Protein AF-A0A7Y5G3E3-F1 (afdb_monomer_lite)

Sequence (91 aa):
MICRFSTTLIFILASALPTDSVLRAQQNIPAPVWQEAGVPYLQNFSPKEYQDTPQNWCIAQDDNGLMYFGNYGVLVYDGVSWDRIDVNETA

Radius of gyration: 26.85 Å; chains: 1; bounding box: 44×44×63 Å

Secondary structure (DSSP, 8-state):
------TTSSSSSSS-S-HHHHHHTTTT-PPP--------------HHHHTS-S---EEEE-TT--EEEESSSEEEE-SS-EEEE------

pLDDT: mean 79.12, std 19.79, range [36.53, 98.56]

Foldseek 3Di:
DDDDDDPPPPDPPPDPDPPPPVVVVPPPDPDPPPDCPDDDDDDDDDCVQQVFDPDWDDWDADPQGWIWTDDCFIWIDPPPHIDTDHDDPPD

Structure (mmCIF, N/CA/C/O backbone):
data_AF-A0A7Y5G3E3-F1
#
_entry.id   AF-A0A7Y5G3E3-F1
#
loop_
_atom_site.group_PDB
_atom_site.id
_atom_site.type_symbol
_atom_site.label_atom_id
_atom_site.label_alt_id
_atom_site.label_comp_id
_atom_site.label_asym_id
_atom_site.label_entity_id
_atom_site.label_seq_id
_atom_site.pdbx_PDB_ins_code
_atom_site.Cartn_x
_atom_site.Cartn_y
_atom_site.Cartn_z
_atom_site.occupancy
_atom_site.B_iso_or_equiv
_atom_site.auth_seq_id
_atom_site.auth_comp_id
_atom_site.auth_asym_id
_atom_site.auth_atom_id
_atom_site.pdbx_PDB_model_num
ATOM 1 N N . MET A 1 1 ? 8.042 -2.337 -49.467 1.00 46.16 1 MET A N 1
ATOM 2 C CA . MET A 1 1 ? 6.673 -2.888 -49.415 1.00 46.16 1 MET A CA 1
ATOM 3 C C . MET A 1 1 ? 5.819 -1.893 -48.645 1.00 46.16 1 MET A C 1
ATOM 5 O O . MET A 1 1 ? 5.889 -1.846 -47.429 1.00 46.16 1 MET A O 1
ATOM 9 N N . ILE A 1 2 ? 5.159 -0.990 -49.370 1.00 41.03 2 ILE A N 1
ATOM 10 C CA . ILE A 1 2 ? 4.355 0.118 -48.838 1.00 41.03 2 ILE A CA 1
ATOM 11 C C . ILE A 1 2 ? 3.031 0.042 -49.597 1.00 41.03 2 ILE A C 1
ATOM 13 O O . ILE A 1 2 ? 2.998 0.261 -50.807 1.00 41.03 2 ILE A O 1
ATOM 17 N N . CYS A 1 3 ? 1.973 -0.364 -48.902 1.00 36.53 3 CYS A N 1
ATOM 18 C CA . CYS A 1 3 ? 0.645 -0.567 -49.466 1.00 36.53 3 CYS A CA 1
ATOM 19 C C . CYS A 1 3 ? -0.117 0.766 -49.405 1.00 36.53 3 CYS A C 1
ATOM 21 O O . CYS A 1 3 ? -0.474 1.231 -48.326 1.00 36.53 3 CYS A O 1
ATOM 23 N N . ARG A 1 4 ? -0.301 1.426 -50.555 1.00 53.97 4 ARG A N 1
ATOM 24 C CA . ARG A 1 4 ? -1.050 2.686 -50.690 1.00 53.97 4 ARG A CA 1
ATOM 25 C C . ARG A 1 4 ? -2.485 2.358 -51.105 1.00 53.97 4 ARG A C 1
ATOM 27 O O . ARG A 1 4 ? -2.734 2.159 -52.289 1.00 53.97 4 ARG A O 1
ATOM 34 N N . PHE A 1 5 ? -3.425 2.328 -50.162 1.00 49.78 5 PHE A N 1
ATOM 35 C CA . PHE A 1 5 ? -4.858 2.271 -50.473 1.00 49.78 5 PHE A CA 1
ATOM 36 C C . PHE A 1 5 ? -5.505 3.651 -50.299 1.00 49.78 5 PHE A C 1
ATOM 38 O O . PHE A 1 5 ? -5.855 4.071 -49.205 1.00 49.78 5 PHE A O 1
ATOM 45 N N . SER A 1 6 ? -5.593 4.356 -51.430 1.00 53.91 6 SER A N 1
ATOM 46 C CA . SER A 1 6 ? -6.751 5.119 -51.918 1.00 53.91 6 SER A CA 1
ATOM 47 C C . SER A 1 6 ? -7.699 5.744 -50.877 1.00 53.91 6 SER A C 1
ATOM 49 O O . SER A 1 6 ? -8.783 5.227 -50.617 1.00 53.91 6 SER A O 1
ATOM 51 N N . THR A 1 7 ? -7.354 6.925 -50.365 1.00 58.19 7 THR A N 1
ATOM 52 C CA . THR A 1 7 ? -8.194 7.725 -49.453 1.00 58.19 7 THR A CA 1
ATOM 53 C C . THR A 1 7 ? -9.289 8.554 -50.140 1.00 58.19 7 THR A C 1
ATOM 55 O O . THR A 1 7 ? -9.995 9.302 -49.471 1.00 58.19 7 THR A O 1
ATOM 58 N N . THR A 1 8 ? -9.471 8.464 -51.460 1.00 58.66 8 THR A N 1
ATOM 59 C CA . THR A 1 8 ? -10.315 9.431 -52.196 1.00 58.66 8 THR A CA 1
ATOM 60 C C . THR A 1 8 ? -11.737 8.939 -52.504 1.00 58.66 8 THR A C 1
ATOM 62 O O . THR A 1 8 ? -12.481 9.638 -53.181 1.00 58.66 8 THR A O 1
ATOM 65 N N . LEU A 1 9 ? -12.174 7.782 -51.989 1.00 52.31 9 LEU A N 1
ATOM 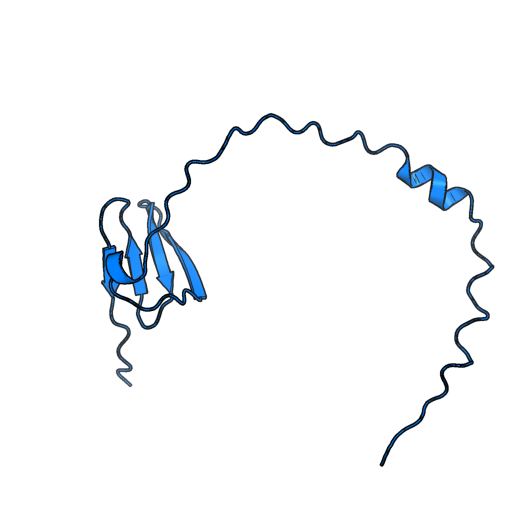66 C CA . LEU A 1 9 ? -13.502 7.226 -52.312 1.00 52.31 9 LEU A CA 1
ATOM 67 C C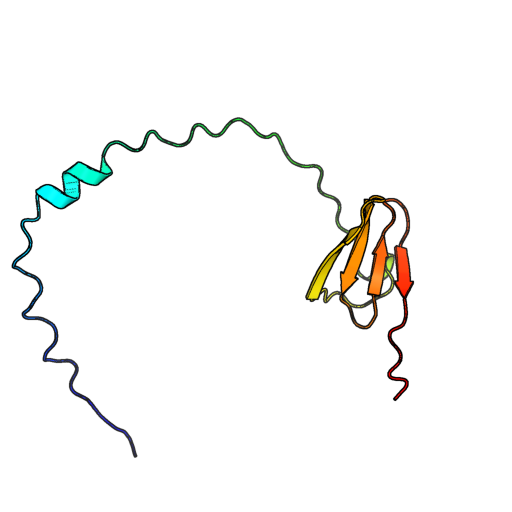 . LEU A 1 9 ? -14.450 7.017 -51.111 1.00 52.31 9 LEU A C 1
ATOM 69 O O . LEU A 1 9 ? -15.331 6.168 -51.178 1.00 52.31 9 LEU A O 1
ATOM 73 N N . ILE A 1 10 ? -14.302 7.782 -50.020 1.00 50.75 10 ILE A N 1
ATOM 74 C CA . ILE A 1 10 ? -15.213 7.733 -48.846 1.00 50.75 10 ILE A CA 1
ATOM 75 C C . ILE A 1 10 ? -15.749 9.139 -48.489 1.00 50.75 10 ILE A C 1
ATOM 77 O O . ILE A 1 10 ? -15.896 9.486 -47.327 1.00 50.75 10 ILE A O 1
ATOM 81 N N . PHE A 1 11 ? -16.041 9.992 -49.477 1.00 51.31 11 PHE A N 1
ATOM 82 C CA . PHE A 1 11 ? -16.598 11.336 -49.208 1.00 51.31 11 PHE A CA 1
ATOM 83 C C . PHE A 1 11 ? -17.924 11.661 -49.920 1.00 51.31 11 PHE A C 1
ATOM 85 O O . PHE A 1 11 ? -18.422 12.770 -49.774 1.00 51.31 11 PHE A O 1
ATOM 92 N N . ILE A 1 12 ? -18.558 10.715 -50.630 1.00 49.94 12 ILE A N 1
ATOM 93 C CA . ILE A 1 12 ? -19.804 10.978 -51.396 1.00 49.94 12 ILE A CA 1
ATOM 94 C C . ILE A 1 12 ? -21.040 10.263 -50.795 1.00 49.94 12 ILE A C 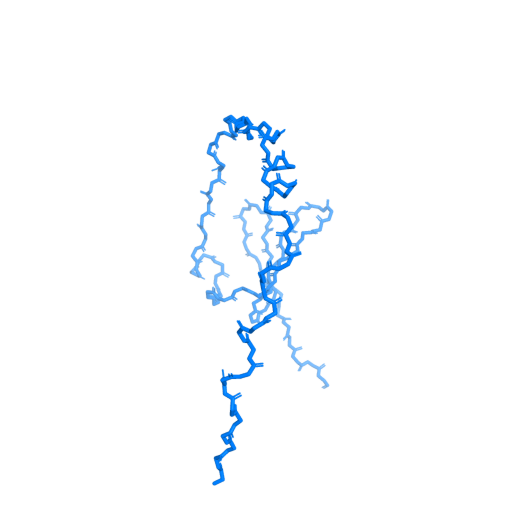1
ATOM 96 O O . ILE A 1 12 ? -22.042 10.058 -51.464 1.00 49.94 12 ILE A O 1
ATOM 100 N N . LEU A 1 13 ? -21.023 9.893 -49.509 1.00 49.91 13 LEU A N 1
ATOM 101 C CA . LEU A 1 13 ? -22.145 9.169 -48.872 1.00 49.91 13 LEU A CA 1
ATOM 102 C C . LEU A 1 13 ? -22.696 9.825 -47.592 1.00 49.91 13 LEU A C 1
ATOM 104 O O . LEU A 1 13 ? -23.364 9.164 -46.806 1.00 49.91 13 LEU A O 1
ATOM 108 N N . ALA A 1 14 ? -22.446 11.123 -47.379 1.00 54.31 14 ALA A N 1
ATOM 109 C CA . ALA A 1 14 ? -22.795 11.820 -46.131 1.00 54.31 14 ALA A CA 1
ATOM 110 C C . ALA A 1 14 ? -23.887 12.910 -46.243 1.00 54.31 14 ALA A C 1
ATOM 112 O O . ALA A 1 14 ? -24.102 13.634 -45.277 1.00 54.31 14 ALA A O 1
ATOM 113 N N . SER A 1 15 ? -24.596 13.060 -47.369 1.00 57.16 15 SER A N 1
ATOM 114 C CA . SER A 1 15 ? -25.563 14.166 -47.556 1.00 57.16 15 SER A CA 1
ATOM 115 C C . SER A 1 15 ? -27.051 13.781 -47.522 1.00 57.16 15 SER A C 1
ATOM 117 O O . SER A 1 15 ? -27.889 14.622 -47.828 1.00 57.16 15 SER A O 1
ATOM 119 N N . ALA A 1 16 ? -27.415 12.552 -47.141 1.00 58.66 16 ALA A N 1
ATOM 120 C CA . ALA A 1 16 ? -28.810 12.086 -47.200 1.00 58.66 16 ALA A CA 1
ATOM 121 C C . ALA A 1 16 ? -29.512 11.916 -45.837 1.00 58.66 16 ALA A C 1
ATOM 123 O O . ALA A 1 16 ? -30.553 11.265 -45.769 1.00 58.66 16 ALA A O 1
ATOM 124 N N . LEU A 1 17 ? -28.983 12.483 -44.747 1.00 58.53 17 LEU A N 1
ATOM 125 C CA . LEU A 1 17 ? -29.696 12.489 -43.466 1.00 58.53 17 LEU A CA 1
ATOM 126 C C . LEU A 1 17 ? -30.448 13.818 -43.297 1.00 58.53 17 LEU A C 1
ATOM 128 O O . LEU A 1 17 ? -29.817 14.869 -43.410 1.00 58.53 17 LEU A O 1
ATOM 132 N N . PRO A 1 18 ? -31.766 13.810 -43.016 1.00 55.34 18 PRO A N 1
ATOM 133 C CA . PRO A 1 18 ? -32.482 15.023 -42.643 1.00 55.34 18 PRO A CA 1
ATOM 134 C C . PRO A 1 18 ? -31.865 15.559 -41.344 1.00 55.34 18 PRO A C 1
ATOM 136 O O . PRO A 1 18 ? -31.994 14.959 -40.278 1.00 55.34 18 PRO A O 1
ATOM 139 N N . THR A 1 19 ? -31.144 16.675 -41.442 1.00 56.09 19 THR A N 1
ATOM 140 C CA . THR A 1 19 ? -30.360 17.270 -40.345 1.00 56.09 19 THR A CA 1
ATOM 141 C C . THR A 1 19 ? -31.211 17.736 -39.165 1.00 56.09 19 THR A C 1
ATOM 143 O O . THR A 1 19 ? -30.692 17.934 -38.070 1.00 56.09 19 THR A O 1
ATOM 146 N N . ASP A 1 20 ? -32.524 17.865 -39.347 1.00 55.69 20 ASP A N 1
ATOM 147 C CA . ASP A 1 20 ? -33.375 18.551 -38.377 1.00 55.69 20 ASP A CA 1
ATOM 148 C C . ASP A 1 20 ? -33.920 17.639 -37.269 1.00 55.69 20 ASP A C 1
ATOM 150 O O . ASP A 1 20 ? -34.188 18.113 -36.162 1.00 55.69 20 ASP A O 1
ATOM 154 N N . SER A 1 21 ? -34.062 16.329 -37.509 1.00 53.62 21 SER A N 1
ATOM 155 C CA . SER A 1 21 ? -34.600 15.403 -36.498 1.00 53.62 21 SER A CA 1
ATOM 156 C C . SER A 1 21 ? -33.574 15.029 -35.428 1.00 53.62 21 SER A C 1
ATOM 158 O O . SER A 1 21 ? -33.943 14.766 -34.285 1.00 53.62 21 SER A O 1
ATOM 160 N N . VAL A 1 22 ? -32.284 15.042 -35.773 1.00 58.00 22 VAL A N 1
ATOM 161 C CA . VAL A 1 22 ? -31.196 14.665 -34.857 1.00 58.00 22 VAL A CA 1
ATOM 162 C C . VAL A 1 22 ? -30.891 15.790 -33.858 1.00 58.00 22 VAL A C 1
ATOM 164 O O . VAL A 1 22 ? -30.618 15.514 -32.692 1.00 58.00 22 VAL A O 1
ATOM 167 N N . LEU A 1 23 ? -31.036 17.060 -34.262 1.00 54.69 23 LEU A N 1
ATOM 168 C CA . LEU A 1 23 ? -30.771 18.216 -33.393 1.00 54.69 23 LEU A CA 1
ATOM 169 C C . LEU A 1 23 ? -31.785 18.360 -32.247 1.00 54.69 23 LEU A C 1
ATOM 171 O O . LEU A 1 23 ? -31.420 18.783 -31.152 1.00 54.69 23 LEU A O 1
ATOM 175 N N . ARG A 1 24 ? -33.058 17.994 -32.460 1.00 55.16 24 ARG A N 1
ATOM 176 C CA . ARG A 1 24 ? -34.112 18.162 -31.438 1.00 55.16 24 ARG A CA 1
ATOM 177 C C . ARG A 1 24 ? -34.051 17.120 -30.320 1.00 55.16 24 ARG A C 1
ATOM 179 O O . ARG A 1 24 ? -34.444 17.423 -29.198 1.00 55.16 24 ARG A O 1
ATOM 186 N N . ALA A 1 25 ? -33.532 15.924 -30.598 1.00 56.09 25 ALA A N 1
ATOM 187 C CA . ALA A 1 25 ? -33.468 14.832 -29.624 1.00 56.09 25 ALA A CA 1
ATOM 188 C C . ALA A 1 25 ? -32.430 15.056 -28.503 1.00 56.09 25 ALA A C 1
ATOM 190 O O . ALA A 1 25 ? -32.470 14.357 -27.495 1.00 56.09 25 ALA A O 1
ATOM 191 N N . GLN A 1 26 ? -31.526 16.035 -28.639 1.00 58.44 26 GLN A N 1
ATOM 192 C CA . GLN A 1 26 ? -30.453 16.296 -27.666 1.00 58.44 26 GLN A CA 1
ATOM 193 C C . GLN A 1 26 ? -30.689 17.509 -26.750 1.00 58.44 26 GLN A C 1
ATOM 195 O O . GLN A 1 26 ? -29.846 17.807 -25.912 1.00 58.44 26 GLN A O 1
ATOM 200 N N . GLN A 1 27 ? -31.812 18.222 -26.869 1.00 59.50 27 GLN A N 1
ATOM 201 C CA . GLN A 1 27 ? -31.994 19.521 -26.197 1.00 59.50 27 GLN A CA 1
ATOM 202 C C . GLN A 1 27 ? -32.655 19.449 -24.807 1.00 59.50 27 GLN A C 1
ATOM 204 O O . GLN A 1 27 ? -32.884 20.489 -24.203 1.00 59.50 27 GLN A O 1
ATOM 209 N N . ASN A 1 28 ? -32.962 18.254 -24.287 1.00 62.75 28 ASN A N 1
ATOM 210 C CA . ASN A 1 28 ? -33.754 18.099 -23.056 1.00 62.75 28 ASN A CA 1
ATOM 211 C C . ASN A 1 28 ? -33.057 17.320 -21.928 1.00 62.75 28 ASN A C 1
ATOM 213 O O . ASN A 1 28 ? -33.729 16.774 -21.056 1.00 62.75 28 ASN A O 1
ATOM 217 N N . ILE A 1 29 ? -31.723 17.262 -21.922 1.00 69.81 29 ILE A N 1
ATOM 218 C CA . ILE A 1 29 ? -30.982 16.748 -20.763 1.00 69.81 29 ILE A CA 1
ATOM 219 C C . ILE A 1 29 ? -30.858 17.912 -19.768 1.00 69.81 29 ILE A C 1
ATOM 221 O O . ILE A 1 29 ? -30.125 18.859 -20.065 1.00 69.81 29 ILE A O 1
ATOM 225 N N . PRO A 1 30 ? -31.575 17.910 -18.624 1.00 73.62 30 PRO A N 1
ATOM 226 C CA . PRO A 1 30 ? -31.334 18.910 -17.592 1.00 73.62 30 PRO A CA 1
ATOM 227 C C . PRO A 1 30 ? -29.859 18.843 -17.192 1.00 73.62 30 PRO A C 1
ATOM 229 O O . PRO A 1 30 ? -29.306 17.750 -17.043 1.00 73.62 30 PRO A O 1
ATOM 232 N N . ALA A 1 31 ? -29.213 20.003 -17.055 1.00 73.56 31 ALA A N 1
ATOM 233 C CA . ALA A 1 31 ? -27.832 20.053 -16.595 1.00 73.56 31 ALA A CA 1
ATOM 234 C C . ALA A 1 31 ? -27.722 19.267 -15.276 1.00 73.56 31 ALA A C 1
ATOM 236 O O . ALA A 1 31 ? -28.605 19.418 -14.423 1.00 73.56 31 ALA A O 1
ATOM 237 N N . PRO A 1 32 ? -26.692 18.419 -15.098 1.00 71.62 32 PRO A N 1
ATOM 238 C CA . PRO A 1 32 ? -26.497 17.727 -13.837 1.00 71.62 32 PRO A CA 1
ATOM 239 C C . PRO A 1 32 ? -26.435 18.773 -12.724 1.00 71.62 32 PRO A C 1
ATOM 241 O O . PRO A 1 32 ? -25.599 19.678 -12.745 1.00 71.62 32 PRO A O 1
ATOM 244 N N . VAL A 1 33 ? -27.360 18.673 -11.772 1.00 70.00 33 VAL A N 1
ATOM 245 C CA . VAL A 1 33 ? -27.267 19.414 -10.519 1.00 70.00 33 VAL A CA 1
ATOM 246 C C . VAL A 1 33 ? -26.135 18.749 -9.755 1.00 70.00 33 VAL A C 1
ATOM 248 O O . VAL A 1 33 ? -26.298 17.665 -9.200 1.00 70.00 33 VAL A O 1
ATOM 251 N N . TRP A 1 34 ? -24.952 19.351 -9.803 1.00 71.81 34 TRP A N 1
ATOM 252 C CA . TRP A 1 34 ? -23.841 18.932 -8.967 1.00 71.81 34 TRP A CA 1
ATOM 253 C C . TRP A 1 34 ? -24.199 19.299 -7.529 1.00 71.81 34 TRP A C 1
ATOM 255 O O . TRP A 1 34 ? -24.046 20.447 -7.118 1.00 71.81 34 TRP A O 1
ATOM 265 N N . GLN A 1 35 ? -24.735 18.336 -6.780 1.00 72.69 35 GLN A N 1
ATOM 266 C CA . GLN A 1 35 ? -24.775 18.427 -5.325 1.00 72.69 35 GLN A CA 1
ATOM 267 C C . GLN A 1 35 ? -23.347 18.740 -4.861 1.00 72.69 35 GLN A C 1
ATOM 269 O O . GLN A 1 35 ? -22.416 18.055 -5.293 1.00 72.69 35 GLN A O 1
ATOM 274 N N . GLU A 1 36 ? -23.150 19.761 -4.024 1.00 72.94 36 GLU A N 1
ATOM 275 C CA . GLU A 1 36 ? -21.834 20.028 -3.441 1.00 72.94 36 GLU A CA 1
ATOM 276 C C . GLU A 1 36 ? -21.422 18.816 -2.590 1.00 72.94 36 GLU A C 1
ATOM 278 O O . GLU A 1 36 ? -21.816 18.680 -1.436 1.00 72.94 36 GLU A O 1
ATOM 283 N N . ALA A 1 37 ? -20.657 17.896 -3.183 1.00 74.56 37 ALA A N 1
ATOM 284 C CA . ALA A 1 37 ? -20.246 16.633 -2.568 1.00 74.56 37 ALA A CA 1
ATOM 285 C C . ALA A 1 37 ? -19.188 16.817 -1.461 1.00 74.56 37 ALA A C 1
ATOM 287 O O . ALA A 1 37 ? -18.710 15.840 -0.888 1.00 74.56 37 ALA A O 1
ATOM 288 N N . GLY A 1 38 ? -18.818 18.067 -1.161 1.00 83.12 38 GLY A N 1
ATOM 289 C CA . GLY A 1 38 ? -17.666 18.399 -0.336 1.00 83.12 38 GLY A CA 1
ATOM 290 C C . GLY A 1 38 ? -16.342 18.031 -1.008 1.00 83.12 38 GLY A C 1
ATOM 291 O O . GLY A 1 38 ? -16.289 17.543 -2.137 1.00 83.12 38 GLY A O 1
ATOM 292 N N . VAL A 1 39 ? -15.246 18.289 -0.298 1.00 84.81 39 VAL A N 1
ATOM 293 C CA . VAL A 1 39 ? -13.918 17.801 -0.683 1.00 84.81 39 VAL A CA 1
ATOM 294 C C . VAL A 1 39 ? -13.705 16.469 0.038 1.00 84.81 39 VAL A C 1
ATOM 296 O O . VAL A 1 39 ? -13.846 16.441 1.264 1.00 84.81 39 VAL A O 1
ATOM 299 N N . PRO A 1 40 ? -13.393 15.365 -0.665 1.00 86.81 40 PRO A N 1
ATOM 300 C CA . PRO A 1 40 ? -13.129 14.098 -0.002 1.00 86.81 40 PRO A CA 1
ATOM 301 C C . PRO A 1 40 ? -11.868 14.211 0.857 1.00 86.81 40 PRO A C 1
ATOM 303 O O . PRO A 1 40 ? -10.929 14.938 0.523 1.00 86.81 40 PRO A O 1
ATOM 306 N N . TYR A 1 41 ? -11.828 13.458 1.953 1.00 88.50 41 TYR A N 1
ATOM 307 C CA . TYR A 1 41 ? -10.593 13.289 2.706 1.00 88.50 41 TYR A CA 1
ATOM 308 C C . TYR A 1 41 ? -9.566 12.567 1.822 1.00 88.50 41 TYR A C 1
ATOM 310 O O . TYR A 1 41 ? -9.789 11.428 1.413 1.00 88.50 41 TYR A O 1
ATOM 318 N N . LEU A 1 42 ? -8.466 13.250 1.500 1.00 91.56 42 LEU A N 1
ATOM 319 C CA . LEU A 1 42 ? -7.374 12.717 0.692 1.00 91.56 42 LEU A CA 1
ATOM 320 C C . LEU A 1 42 ? -6.121 12.580 1.550 1.00 91.56 42 LEU A C 1
ATOM 322 O O . LEU A 1 42 ? -5.582 13.571 2.044 1.00 91.56 42 LEU A O 1
ATOM 326 N N . GLN A 1 43 ? -5.627 11.354 1.654 1.00 93.75 43 GLN A N 1
ATOM 327 C CA . GLN A 1 43 ? -4.351 11.034 2.273 1.00 93.75 43 GLN A CA 1
ATOM 328 C C . GLN A 1 43 ? -3.470 10.331 1.244 1.00 93.75 43 GLN A C 1
ATOM 330 O O . GLN A 1 43 ? -3.917 9.419 0.554 1.00 93.75 43 GLN A O 1
ATOM 335 N N . ASN A 1 44 ? -2.220 10.777 1.133 1.00 95.31 44 ASN A N 1
ATOM 336 C CA . ASN A 1 44 ? -1.223 10.157 0.271 1.00 95.31 44 ASN A CA 1
ATOM 337 C C . ASN A 1 44 ? -0.179 9.462 1.141 1.00 95.31 44 ASN A C 1
ATOM 339 O O . ASN A 1 44 ? 0.275 10.051 2.119 1.00 95.31 44 ASN A O 1
ATOM 343 N N . PHE A 1 45 ? 0.229 8.262 0.734 1.00 96.88 45 PHE A N 1
ATOM 344 C CA . PHE A 1 45 ? 1.325 7.518 1.347 1.00 96.88 45 PHE A CA 1
ATOM 345 C C . PHE A 1 45 ? 2.465 7.402 0.342 1.00 96.88 45 PHE A C 1
ATOM 347 O O . PHE A 1 45 ? 2.285 6.952 -0.792 1.00 96.88 45 PHE A O 1
ATOM 354 N N . SER A 1 46 ? 3.648 7.846 0.740 1.00 97.38 46 SER A N 1
ATOM 355 C CA . SER A 1 46 ? 4.860 7.740 -0.059 1.00 97.38 46 SER A CA 1
ATOM 356 C C . SER A 1 46 ? 5.403 6.305 -0.064 1.00 97.38 46 SER A C 1
ATOM 358 O O . SER A 1 46 ? 5.210 5.573 0.907 1.00 97.38 46 SER A O 1
ATOM 360 N N . PRO A 1 47 ? 6.181 5.911 -1.091 1.00 97.00 47 PRO A N 1
ATOM 361 C CA . PRO A 1 47 ? 6.857 4.607 -1.128 1.00 97.00 47 PRO A CA 1
ATOM 362 C C . PRO A 1 47 ? 7.709 4.292 0.101 1.00 97.00 47 PRO A C 1
ATOM 364 O O . PRO A 1 47 ? 7.865 3.139 0.489 1.00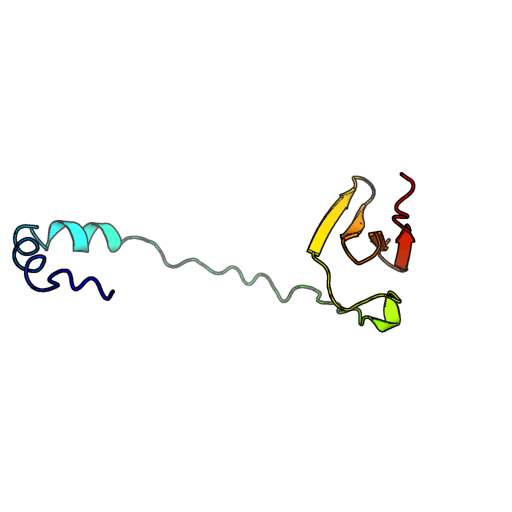 97.00 47 PRO A O 1
ATOM 367 N N . LYS A 1 48 ? 8.230 5.331 0.761 1.00 97.56 48 LYS A N 1
ATOM 368 C CA . LYS A 1 48 ? 8.995 5.191 2.000 1.00 97.56 48 LYS A CA 1
ATOM 369 C C . LYS A 1 48 ? 8.128 4.750 3.185 1.00 97.56 48 LYS A C 1
ATOM 371 O O . LYS A 1 48 ? 8.643 4.083 4.074 1.00 97.56 48 LYS A O 1
ATOM 376 N N . GLU A 1 49 ? 6.854 5.136 3.219 1.00 97.62 49 GLU A N 1
ATOM 377 C CA . GLU A 1 49 ? 5.940 4.817 4.324 1.00 97.62 49 GLU A CA 1
ATOM 378 C C . GLU A 1 49 ? 5.509 3.352 4.299 1.00 97.62 49 GLU A C 1
ATOM 380 O O . GLU A 1 49 ? 5.536 2.706 5.342 1.00 97.62 49 GLU A O 1
ATOM 385 N N . TYR A 1 50 ? 5.192 2.815 3.119 1.00 96.69 50 TYR A N 1
ATOM 386 C CA . TYR A 1 50 ? 4.819 1.404 2.951 1.00 96.69 50 TYR A CA 1
ATOM 387 C C . TYR A 1 50 ? 5.992 0.490 2.565 1.00 96.69 50 TYR A C 1
ATOM 389 O O . TYR A 1 50 ? 5.803 -0.705 2.370 1.00 96.69 50 TYR A O 1
ATOM 397 N N . GLN A 1 51 ? 7.205 1.046 2.477 1.00 95.12 51 GLN A N 1
ATOM 398 C CA . GLN A 1 51 ? 8.467 0.319 2.290 1.00 95.12 51 GLN A CA 1
ATOM 399 C C . GLN A 1 51 ? 8.511 -0.578 1.041 1.00 95.12 51 GLN A C 1
ATOM 401 O O . GLN A 1 51 ? 9.082 -1.666 1.062 1.00 95.12 51 GLN A O 1
ATOM 406 N N . ASP A 1 52 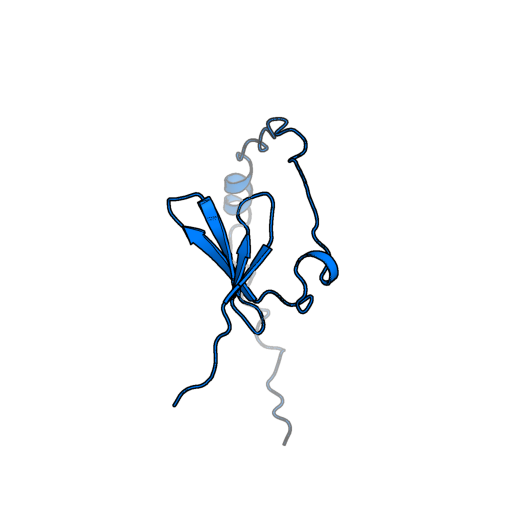? 7.947 -0.105 -0.069 1.00 95.31 52 ASP A N 1
ATOM 407 C CA . ASP A 1 52 ? 7.956 -0.825 -1.345 1.00 95.31 52 ASP A CA 1
ATOM 408 C C . ASP A 1 52 ? 8.092 0.149 -2.524 1.00 95.31 52 ASP A C 1
ATOM 410 O O . ASP A 1 52 ? 8.403 1.332 -2.358 1.00 95.31 52 ASP A O 1
ATOM 414 N N . THR A 1 53 ? 7.902 -0.338 -3.745 1.00 95.94 53 THR A N 1
ATOM 415 C CA . THR A 1 53 ? 8.022 0.473 -4.952 1.00 95.94 53 THR A CA 1
ATOM 416 C C . THR A 1 53 ? 6.789 1.357 -5.186 1.00 95.94 53 THR A C 1
ATOM 418 O O . THR A 1 53 ? 5.680 0.974 -4.828 1.00 95.94 53 THR A O 1
ATOM 421 N N . PRO A 1 54 ? 6.924 2.506 -5.874 1.00 97.19 54 PRO A N 1
ATOM 422 C CA . PRO A 1 54 ? 5.800 3.381 -6.234 1.00 97.19 54 PRO A CA 1
ATOM 423 C C . PRO A 1 54 ? 4.734 2.769 -7.161 1.00 97.19 54 PRO A C 1
ATOM 425 O O . PRO A 1 54 ? 3.747 3.441 -7.457 1.00 97.19 54 PRO A O 1
ATOM 428 N N . GLN A 1 55 ? 4.933 1.553 -7.678 1.00 96.69 55 GLN A N 1
ATOM 429 C CA . GLN A 1 55 ? 4.053 0.951 -8.678 1.00 96.69 55 GLN A CA 1
ATOM 430 C C . GLN A 1 55 ? 3.024 0.030 -8.027 1.00 96.69 55 GLN A C 1
ATOM 432 O O . GLN A 1 55 ? 3.373 -1.034 -7.538 1.00 96.69 55 GLN A O 1
ATOM 437 N N . ASN A 1 56 ? 1.751 0.409 -8.101 1.00 97.00 56 ASN A N 1
ATOM 438 C CA . ASN A 1 56 ? 0.638 -0.434 -7.671 1.00 97.00 56 ASN A CA 1
ATOM 439 C C . ASN A 1 56 ? -0.201 -0.823 -8.898 1.00 97.00 56 ASN A C 1
ATOM 441 O O . ASN A 1 56 ? -0.565 0.050 -9.689 1.00 97.00 56 ASN A O 1
ATOM 445 N N . TRP A 1 57 ? -0.499 -2.112 -9.077 1.00 97.19 57 TRP A N 1
ATOM 446 C CA . TRP A 1 57 ? -1.171 -2.641 -10.279 1.00 97.19 57 TRP A CA 1
ATOM 447 C C . TRP A 1 57 ? -2.638 -2.995 -10.067 1.00 97.19 57 TRP A C 1
ATOM 449 O O . TRP A 1 57 ? -3.427 -2.971 -11.010 1.00 97.19 57 TRP A O 1
ATOM 459 N N . CYS A 1 58 ? -3.013 -3.327 -8.837 1.00 97.88 58 CYS A N 1
ATOM 460 C CA . CYS A 1 58 ? -4.383 -3.654 -8.479 1.00 97.88 58 CYS A CA 1
ATOM 461 C C . CYS A 1 58 ? -4.662 -3.301 -7.019 1.00 97.88 58 CYS A C 1
ATOM 463 O O . CYS A 1 58 ? -3.740 -3.094 -6.228 1.00 97.88 58 CYS A O 1
ATOM 465 N N . ILE A 1 59 ? -5.948 -3.221 -6.689 1.00 98.12 59 ILE A N 1
ATOM 466 C CA . ILE A 1 59 ? -6.445 -2.926 -5.350 1.00 98.12 59 ILE A CA 1
ATOM 467 C C . ILE A 1 59 ? -7.658 -3.808 -5.049 1.00 98.12 59 ILE A C 1
ATOM 469 O O . ILE A 1 59 ? -8.479 -4.051 -5.936 1.00 98.12 59 ILE A O 1
ATOM 473 N N . ALA A 1 60 ? -7.769 -4.275 -3.810 1.00 98.44 60 ALA A N 1
ATOM 474 C CA . ALA A 1 60 ? -8.936 -4.979 -3.291 1.00 98.44 60 ALA A CA 1
ATOM 475 C C . ALA A 1 60 ? -9.158 -4.624 -1.814 1.00 98.44 60 ALA A C 1
ATOM 477 O O . ALA A 1 60 ? -8.239 -4.161 -1.142 1.00 98.44 60 ALA A O 1
ATOM 478 N N . GLN A 1 61 ? -10.368 -4.854 -1.313 1.00 98.56 61 GLN A N 1
ATOM 479 C CA . GLN A 1 61 ? -10.709 -4.722 0.102 1.00 98.56 61 GLN A CA 1
ATOM 480 C C . GLN A 1 61 ? -11.447 -5.986 0.547 1.00 98.56 61 GLN A C 1
ATOM 482 O O . GLN A 1 61 ? -12.243 -6.516 -0.231 1.00 98.56 61 GLN A O 1
ATOM 487 N N . ASP A 1 62 ? -11.174 -6.477 1.756 1.00 98.19 62 ASP A N 1
ATOM 488 C CA . ASP A 1 62 ? -11.942 -7.575 2.354 1.00 98.19 62 ASP A CA 1
ATOM 489 C C . ASP A 1 62 ? -13.136 -7.072 3.190 1.00 98.19 62 ASP A C 1
ATOM 491 O O . ASP A 1 62 ? -13.323 -5.872 3.402 1.00 98.19 62 ASP A O 1
ATOM 495 N N . ASP A 1 63 ? -13.942 -8.001 3.705 1.00 98.44 63 ASP A N 1
ATOM 496 C CA . ASP A 1 63 ? -15.117 -7.679 4.527 1.00 98.44 63 ASP A CA 1
ATOM 497 C C . ASP A 1 63 ? -14.761 -7.063 5.898 1.00 98.44 63 ASP A C 1
ATOM 499 O O . ASP A 1 63 ? -15.625 -6.482 6.556 1.00 98.44 63 ASP A O 1
ATOM 503 N N . ASN A 1 64 ? -13.499 -7.164 6.337 1.00 97.50 64 ASN A N 1
ATOM 504 C CA . ASN A 1 64 ? -13.005 -6.548 7.573 1.00 97.50 64 ASN A CA 1
ATOM 505 C C . ASN A 1 64 ? -12.462 -5.130 7.343 1.00 97.50 64 ASN A C 1
ATOM 507 O O . ASN A 1 64 ? -12.100 -4.446 8.301 1.00 97.50 64 ASN A O 1
ATOM 511 N N . GLY A 1 65 ? -12.411 -4.683 6.088 1.00 97.56 65 GLY A N 1
ATOM 512 C CA . GLY A 1 65 ? -11.920 -3.371 5.698 1.00 97.56 65 GLY A CA 1
ATOM 513 C C . GLY A 1 65 ? -10.415 -3.302 5.440 1.00 97.56 65 GLY A C 1
ATOM 514 O O . GLY A 1 65 ? -9.930 -2.202 5.167 1.00 97.56 65 GLY A O 1
ATOM 515 N N . LEU A 1 66 ? -9.688 -4.427 5.471 1.00 98.25 66 LEU A N 1
ATOM 516 C CA . LEU A 1 66 ? -8.273 -4.471 5.100 1.00 98.25 66 LEU A CA 1
ATOM 517 C C . LEU A 1 66 ? -8.119 -4.177 3.611 1.00 98.25 66 LEU A C 1
ATOM 519 O O . LEU A 1 66 ? -8.789 -4.776 2.768 1.00 98.25 66 LEU A O 1
ATOM 523 N N . MET A 1 67 ? -7.210 -3.262 3.292 1.00 98.44 67 MET A N 1
ATOM 524 C CA . MET A 1 67 ? -6.914 -2.855 1.925 1.00 98.44 67 MET A CA 1
ATOM 525 C C . MET A 1 67 ? -5.687 -3.603 1.415 1.00 98.44 67 MET A C 1
ATOM 527 O O . MET A 1 67 ? -4.636 -3.577 2.050 1.00 98.44 67 MET A O 1
ATOM 531 N N . TYR A 1 68 ? -5.802 -4.216 0.242 1.00 98.50 68 TYR A N 1
ATOM 532 C CA . TYR A 1 68 ? -4.736 -4.960 -0.419 1.00 98.50 68 TYR A CA 1
ATOM 533 C C . TYR A 1 68 ? -4.313 -4.238 -1.690 1.00 98.50 68 TYR A C 1
ATOM 535 O O . TYR A 1 68 ? -5.163 -3.880 -2.506 1.00 98.50 68 TYR A O 1
ATOM 543 N N . PHE A 1 69 ? -3.008 -4.081 -1.893 1.00 98.38 69 PHE A N 1
ATOM 544 C CA . PHE A 1 69 ? -2.444 -3.471 -3.093 1.00 98.38 69 PHE A CA 1
ATOM 545 C C . PHE A 1 69 ? -1.435 -4.422 -3.729 1.00 98.38 69 PHE A C 1
ATOM 547 O O . PHE A 1 69 ? -0.500 -4.886 -3.074 1.00 98.38 69 PHE A O 1
ATOM 554 N N . GLY A 1 70 ? -1.623 -4.710 -5.016 1.00 97.69 70 GLY A N 1
ATOM 555 C CA . GLY A 1 70 ? -0.660 -5.484 -5.790 1.00 97.69 70 GLY A CA 1
ATOM 556 C C . GLY A 1 70 ? 0.555 -4.632 -6.135 1.00 97.69 70 GLY A C 1
ATOM 557 O O . GLY A 1 70 ? 0.424 -3.649 -6.864 1.00 97.69 70 GLY A O 1
ATOM 558 N N . ASN A 1 71 ? 1.712 -5.044 -5.634 1.00 96.50 71 ASN A N 1
ATOM 559 C CA . ASN A 1 71 ? 3.040 -4.493 -5.886 1.00 96.50 71 ASN A CA 1
ATOM 560 C C . ASN A 1 71 ? 3.989 -5.687 -6.133 1.00 96.50 71 ASN A C 1
ATOM 562 O O . ASN A 1 71 ? 3.529 -6.809 -6.360 1.00 96.50 71 ASN A O 1
ATOM 566 N N . TYR A 1 72 ? 5.310 -5.513 -6.073 1.00 93.88 72 TYR A N 1
ATOM 567 C CA . TYR A 1 72 ? 6.247 -6.652 -6.124 1.00 93.88 72 TYR A CA 1
ATOM 568 C C . TYR A 1 72 ? 6.060 -7.644 -4.953 1.00 93.88 72 TYR A C 1
ATOM 570 O O . TYR A 1 72 ? 6.668 -8.711 -4.940 1.00 93.88 72 TYR A O 1
ATOM 578 N N . GLY A 1 73 ? 5.231 -7.283 -3.971 1.00 93.75 73 GLY A N 1
ATOM 579 C CA . GLY A 1 73 ? 4.562 -8.157 -3.012 1.00 93.75 73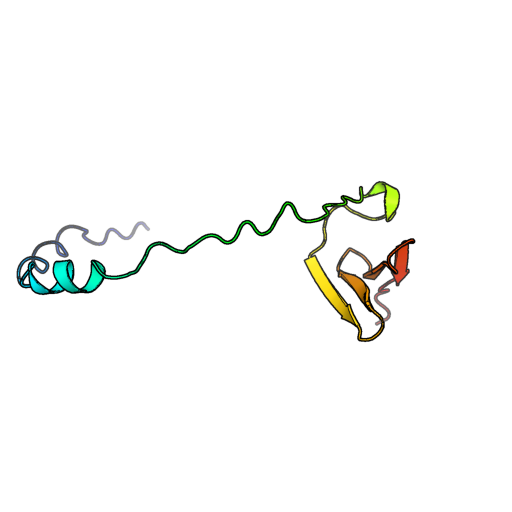 GLY A CA 1
ATOM 580 C C . GLY A 1 73 ? 3.063 -7.836 -2.949 1.00 93.75 73 GLY A C 1
ATOM 581 O O . GLY A 1 73 ? 2.535 -7.085 -3.769 1.00 93.75 73 GLY A O 1
ATOM 582 N N . VAL A 1 74 ? 2.364 -8.335 -1.934 1.00 97.00 74 VAL A N 1
ATOM 583 C CA . VAL A 1 74 ? 1.033 -7.807 -1.594 1.00 97.00 74 VAL A CA 1
ATOM 584 C C . VAL A 1 74 ? 1.174 -6.895 -0.384 1.00 97.00 74 VAL A C 1
ATOM 586 O O . VAL A 1 74 ? 1.555 -7.352 0.692 1.00 97.00 74 VAL A O 1
ATOM 589 N N . LEU A 1 75 ? 0.874 -5.609 -0.560 1.00 98.19 75 LEU A N 1
ATOM 590 C CA . LEU A 1 75 ? 0.831 -4.645 0.539 1.00 98.19 75 LEU A CA 1
ATOM 591 C C . LEU A 1 75 ? -0.540 -4.695 1.205 1.00 98.19 75 LEU A C 1
ATOM 593 O O . LEU A 1 75 ? -1.555 -4.702 0.507 1.00 98.19 75 LEU A O 1
ATOM 597 N N . VAL A 1 76 ? -0.565 -4.698 2.535 1.00 98.44 76 VAL A N 1
ATOM 598 C CA . VAL A 1 76 ? -1.785 -4.720 3.348 1.00 98.44 76 VAL A CA 1
ATOM 599 C C . VAL A 1 76 ? -1.829 -3.465 4.207 1.00 98.44 76 VAL A C 1
ATOM 601 O O . VAL A 1 76 ? -0.866 -3.167 4.906 1.00 98.44 76 VAL A O 1
ATOM 604 N N . TYR A 1 77 ? -2.936 -2.732 4.161 1.00 98.50 77 TYR A N 1
ATOM 605 C CA . TYR A 1 77 ? -3.158 -1.541 4.975 1.00 98.50 77 TYR A CA 1
ATOM 606 C C . TYR A 1 77 ? -4.417 -1.698 5.830 1.00 98.50 77 TYR A C 1
ATOM 608 O O . TYR A 1 77 ? -5.493 -1.998 5.310 1.00 98.50 77 TYR A O 1
ATOM 616 N N . ASP A 1 78 ? -4.280 -1.476 7.137 1.00 97.75 78 ASP A N 1
ATOM 617 C CA . ASP A 1 78 ? -5.348 -1.649 8.136 1.00 97.75 78 ASP A CA 1
ATOM 618 C C . ASP A 1 78 ? -6.055 -0.335 8.534 1.00 97.75 78 ASP A C 1
ATOM 620 O O . ASP A 1 78 ? -6.916 -0.326 9.414 1.00 97.75 78 ASP A O 1
ATOM 624 N N . GLY A 1 79 ? -5.689 0.789 7.906 1.00 96.50 79 GLY A N 1
ATOM 625 C CA . GLY A 1 79 ? -6.146 2.131 8.289 1.00 96.50 79 GLY A CA 1
ATOM 626 C C . GLY A 1 79 ? -5.162 2.910 9.172 1.00 96.50 79 GLY A C 1
ATOM 627 O O . GLY A 1 79 ? -5.350 4.106 9.394 1.00 96.50 79 GLY A O 1
ATOM 628 N N . VAL A 1 80 ? -4.089 2.277 9.648 1.00 96.62 80 VAL A N 1
ATOM 629 C CA . VAL A 1 80 ? -3.065 2.883 10.514 1.00 96.62 80 VAL A CA 1
ATOM 630 C C . VAL A 1 80 ? -1.652 2.503 10.068 1.00 96.62 80 VAL A C 1
ATOM 632 O O . VAL A 1 80 ? -0.771 3.361 10.017 1.00 96.62 80 VAL A O 1
ATOM 635 N N . SER A 1 81 ? -1.432 1.237 9.738 1.00 97.56 81 SER A N 1
ATOM 636 C CA . SER A 1 81 ? -0.138 0.617 9.497 1.00 97.56 81 SER A CA 1
ATOM 637 C C . SER A 1 81 ? -0.129 -0.214 8.213 1.00 97.56 81 SER A C 1
ATOM 639 O O . SER A 1 81 ? -1.176 -0.594 7.687 1.00 97.56 81 SER A O 1
ATOM 641 N N . TRP A 1 82 ? 1.077 -0.441 7.692 1.00 98.12 82 TRP A N 1
ATOM 642 C CA . TRP A 1 82 ? 1.327 -1.208 6.475 1.00 98.12 82 TRP A CA 1
ATOM 643 C C . TRP A 1 82 ? 2.061 -2.502 6.817 1.00 98.12 82 TRP A C 1
ATOM 645 O O . TRP A 1 82 ? 3.025 -2.474 7.584 1.00 98.12 82 TRP A O 1
ATOM 655 N N . ASP A 1 83 ? 1.638 -3.599 6.202 1.00 97.69 83 ASP A N 1
ATOM 656 C CA . ASP A 1 83 ? 2.308 -4.897 6.238 1.00 97.69 83 ASP A CA 1
ATOM 657 C C . ASP A 1 83 ? 2.543 -5.414 4.807 1.00 97.69 83 ASP A C 1
ATOM 659 O O . ASP A 1 83 ? 1.955 -4.911 3.842 1.00 97.69 83 ASP A O 1
ATOM 663 N N . ARG A 1 84 ? 3.416 -6.412 4.651 1.00 96.62 84 ARG A N 1
ATOM 664 C CA . ARG A 1 84 ? 3.790 -6.988 3.356 1.00 96.62 84 ARG A CA 1
ATOM 665 C C . ARG A 1 84 ? 3.725 -8.509 3.395 1.00 96.62 84 ARG A C 1
ATOM 667 O O . ARG A 1 84 ? 4.400 -9.159 4.186 1.00 96.62 84 ARG A O 1
ATOM 674 N N . ILE A 1 85 ? 2.983 -9.074 2.449 1.00 96.44 85 ILE A N 1
ATOM 675 C CA . ILE A 1 85 ? 3.000 -10.505 2.151 1.00 96.44 85 ILE A CA 1
ATOM 676 C C . ILE A 1 85 ? 3.933 -10.724 0.960 1.00 96.44 85 ILE A C 1
ATOM 678 O O . ILE A 1 85 ? 3.675 -10.244 -0.149 1.00 96.44 85 ILE A O 1
ATOM 682 N N . ASP A 1 86 ? 5.014 -11.464 1.184 1.00 93.81 86 ASP A N 1
ATOM 683 C CA . ASP A 1 86 ? 5.926 -11.857 0.116 1.00 93.81 86 ASP A CA 1
ATOM 684 C C . ASP A 1 86 ? 5.311 -12.963 -0.747 1.00 93.81 86 ASP A C 1
ATOM 686 O O . ASP A 1 86 ? 4.911 -14.023 -0.262 1.00 93.81 86 ASP A O 1
ATOM 690 N N . VAL A 1 87 ? 5.272 -12.726 -2.056 1.00 87.56 87 VAL A N 1
ATOM 691 C CA . VAL A 1 87 ? 4.922 -13.736 -3.059 1.00 87.56 87 VAL A CA 1
ATOM 692 C C . VAL A 1 87 ? 6.207 -14.351 -3.596 1.00 87.56 87 VAL A C 1
ATOM 694 O O . VAL A 1 87 ? 6.730 -13.953 -4.632 1.00 87.56 87 VAL A O 1
ATOM 697 N N . ASN A 1 88 ? 6.756 -15.315 -2.862 1.00 82.12 88 ASN A N 1
ATOM 698 C CA . ASN A 1 88 ? 7.875 -16.097 -3.375 1.00 82.12 88 ASN A CA 1
ATOM 699 C C . ASN A 1 88 ? 7.394 -17.008 -4.511 1.00 82.12 88 ASN A C 1
ATOM 701 O O . ASN A 1 88 ? 6.406 -17.730 -4.354 1.00 82.12 88 ASN A O 1
ATOM 705 N N . GLU A 1 89 ? 8.140 -17.053 -5.615 1.00 65.75 89 GLU A N 1
ATOM 706 C CA . GLU A 1 89 ? 8.044 -18.143 -6.588 1.00 65.75 89 GLU A CA 1
ATOM 707 C C . GLU A 1 89 ? 8.563 -19.425 -5.926 1.00 65.75 89 GLU A C 1
ATOM 709 O O . GLU A 1 89 ? 9.743 -19.756 -6.003 1.00 65.75 89 GLU A O 1
ATOM 714 N N . THR A 1 90 ? 7.696 -20.141 -5.215 1.00 55.78 90 THR A N 1
ATOM 715 C CA . THR A 1 90 ? 7.978 -21.537 -4.869 1.00 55.78 90 THR A CA 1
ATOM 716 C C . THR A 1 90 ? 7.245 -22.390 -5.893 1.00 55.78 90 THR A C 1
ATOM 718 O O . THR A 1 90 ? 6.052 -22.655 -5.744 1.00 55.78 90 THR A O 1
ATOM 721 N N . ALA A 1 91 ? 7.956 -22.720 -6.971 1.00 46.97 91 ALA A N 1
ATOM 722 C CA . ALA A 1 91 ? 7.585 -23.757 -7.929 1.00 46.97 91 ALA A CA 1
ATOM 723 C C . ALA A 1 91 ? 8.284 -25.072 -7.565 1.00 46.97 91 ALA A C 1
ATOM 725 O O . ALA A 1 91 ? 9.464 -25.011 -7.143 1.00 46.97 91 ALA A O 1
#